Protein AF-A0A1M7D2K5-F1 (afdb_monomer_lite)

Sequence (98 aa):
MKKDNLDFGNWIDTHQNTAMLILGSALTSMGILMIIGAIKDWDWLYAPDGEYHHKWTMGQISRYLGRGTARICGIIGALFLFLPLGLMLVYSSLVKEH

Secondary structure (DSSP, 8-state):
-------HHHHHHHSHHHHHHHHHHHHHHHHHHHHHHHHTTTTTT----TTTTTS-HHHHHHHHHHHHHHHHHHHHHIIIIIHHHHHHHHHHHHHTT-

Organism: NCBI:txid946677

Radius of gyration: 17.88 Å; chains: 1; bounding box: 40×30×55 Å

InterPro domains:
  IPR029087 Immunity protein 17 [PF15562] (29-80)

Structure (mmCIF, N/CA/C/O backbone):
data_AF-A0A1M7D2K5-F1
#
_entry.id   AF-A0A1M7D2K5-F1
#
loop_
_atom_site.group_PDB
_atom_site.id
_atom_site.type_symbol
_atom_site.label_atom_id
_atom_site.label_alt_id
_atom_site.label_comp_id
_atom_site.label_asym_id
_atom_site.label_entity_id
_atom_site.label_seq_id
_atom_site.pdbx_PDB_ins_code
_atom_site.Cartn_x
_atom_site.Cartn_y
_atom_site.Cartn_z
_atom_site.occupancy
_atom_site.B_iso_or_equiv
_atom_site.auth_seq_id
_atom_site.auth_comp_id
_atom_site.auth_asym_id
_atom_site.auth_atom_id
_atom_site.pdbx_PDB_model_num
ATOM 1 N N . MET A 1 1 ? 0.306 -17.367 -38.111 1.00 45.62 1 MET A N 1
ATOM 2 C CA . MET A 1 1 ? 0.247 -16.320 -37.070 1.00 45.62 1 MET A CA 1
ATOM 3 C C . MET A 1 1 ? 1.148 -16.752 -35.931 1.00 45.62 1 MET A C 1
ATOM 5 O O . MET A 1 1 ? 0.846 -17.747 -35.282 1.00 45.62 1 MET A O 1
ATOM 9 N N . LYS A 1 2 ? 2.301 -16.094 -35.770 1.00 47.34 2 LYS A N 1
ATOM 10 C CA . LYS A 1 2 ? 3.181 -16.308 -34.618 1.00 47.34 2 LYS A CA 1
ATOM 11 C C . LYS A 1 2 ? 2.396 -15.785 -33.416 1.00 47.34 2 LYS A C 1
ATOM 13 O O . LYS A 1 2 ? 1.896 -14.669 -33.466 1.00 47.34 2 LYS A O 1
ATOM 18 N N . LYS A 1 3 ? 2.142 -16.635 -32.422 1.00 52.56 3 LYS A N 1
ATOM 19 C CA . LYS A 1 3 ? 1.547 -16.179 -31.168 1.00 52.56 3 LYS A CA 1
ATOM 20 C C . LYS A 1 3 ? 2.640 -15.332 -30.539 1.00 52.56 3 LYS A C 1
ATOM 22 O O . LYS A 1 3 ? 3.641 -15.884 -30.084 1.00 52.56 3 LYS A O 1
ATOM 27 N N . ASP A 1 4 ? 2.506 -14.019 -30.637 1.00 60.16 4 ASP A N 1
ATOM 28 C CA . ASP A 1 4 ? 3.354 -13.089 -29.914 1.00 60.16 4 ASP A CA 1
ATOM 29 C C . ASP A 1 4 ? 3.007 -13.319 -28.446 1.00 60.16 4 ASP A C 1
ATOM 31 O O . ASP A 1 4 ? 2.063 -12.748 -27.902 1.00 60.16 4 ASP A O 1
ATOM 35 N N . ASN A 1 5 ? 3.669 -14.303 -27.838 1.00 61.53 5 ASN A N 1
ATOM 36 C CA . ASN A 1 5 ? 3.619 -14.491 -26.407 1.00 61.53 5 ASN A CA 1
ATOM 37 C C . ASN A 1 5 ? 4.203 -13.194 -25.860 1.00 61.53 5 ASN A C 1
ATOM 39 O O . ASN A 1 5 ? 5.411 -12.983 -25.950 1.00 61.53 5 ASN A O 1
ATOM 43 N N . LEU A 1 6 ? 3.328 -12.295 -25.407 1.00 64.38 6 LEU A N 1
ATOM 44 C CA . LEU A 1 6 ? 3.682 -11.161 -24.572 1.00 64.38 6 LEU A CA 1
ATOM 45 C C . LEU A 1 6 ? 4.437 -11.742 -23.381 1.00 64.38 6 LEU A C 1
ATOM 47 O O . LEU A 1 6 ? 3.839 -12.221 -22.419 1.00 64.38 6 LEU A O 1
ATOM 51 N N . ASP A 1 7 ? 5.756 -11.800 -23.516 1.00 82.94 7 ASP A N 1
ATOM 52 C CA . ASP A 1 7 ? 6.629 -12.298 -22.480 1.00 82.94 7 ASP A CA 1
ATOM 53 C C . ASP A 1 7 ? 6.730 -11.193 -21.440 1.00 82.94 7 ASP A C 1
ATOM 55 O O . ASP A 1 7 ? 7.470 -10.218 -21.580 1.00 82.94 7 ASP A O 1
ATOM 59 N N . PHE A 1 8 ? 5.875 -11.318 -20.431 1.00 77.19 8 PHE A N 1
ATOM 60 C CA . PHE A 1 8 ? 5.764 -10.370 -19.339 1.00 77.19 8 PHE A CA 1
ATOM 61 C C . PHE A 1 8 ? 7.110 -10.156 -18.634 1.00 77.19 8 PHE A C 1
ATOM 63 O O . PHE A 1 8 ? 7.381 -9.042 -18.195 1.00 77.19 8 PHE A O 1
ATOM 70 N N . GLY A 1 9 ? 7.975 -11.181 -18.597 1.00 78.25 9 GLY A N 1
ATOM 71 C CA . GLY A 1 9 ? 9.333 -11.063 -18.065 1.00 78.25 9 GLY A CA 1
ATOM 72 C C . GLY A 1 9 ? 10.167 -10.068 -18.868 1.00 78.25 9 GLY A C 1
ATOM 73 O O . GLY A 1 9 ? 10.642 -9.078 -18.317 1.00 78.25 9 GLY A O 1
ATOM 74 N N . ASN A 1 10 ? 10.227 -10.248 -20.191 1.00 84.19 10 ASN A N 1
ATOM 75 C CA . ASN A 1 10 ? 10.934 -9.317 -21.079 1.00 84.19 10 ASN A CA 1
ATOM 76 C C . ASN A 1 10 ? 10.354 -7.896 -21.023 1.00 84.19 10 ASN A C 1
ATOM 78 O O . ASN A 1 10 ? 11.092 -6.913 -21.129 1.00 84.19 10 ASN A O 1
ATOM 82 N N . TRP A 1 11 ? 9.035 -7.761 -20.851 1.00 85.69 11 TRP A N 1
ATOM 83 C CA . TRP A 1 11 ? 8.409 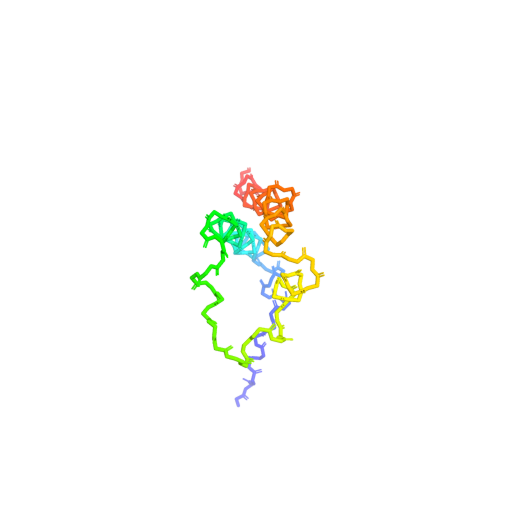-6.447 -20.714 1.00 85.69 11 TRP A CA 1
ATOM 84 C C . TRP A 1 11 ? 8.812 -5.746 -19.411 1.00 85.69 11 TRP A C 1
ATOM 86 O O . TRP A 1 11 ? 9.162 -4.564 -19.466 1.00 85.69 11 TRP A O 1
ATOM 96 N N . ILE A 1 12 ? 8.812 -6.462 -18.276 1.00 83.75 12 ILE A N 1
ATOM 97 C CA . ILE A 1 12 ? 9.272 -5.931 -16.984 1.00 83.75 12 ILE A CA 1
ATOM 98 C C . ILE A 1 12 ? 10.727 -5.492 -17.089 1.00 83.75 12 ILE A C 1
ATOM 100 O O . ILE A 1 12 ? 11.043 -4.388 -16.660 1.00 83.75 12 ILE A O 1
ATOM 104 N N . ASP A 1 13 ? 11.591 -6.313 -17.685 1.00 81.62 13 ASP A N 1
ATOM 105 C CA . ASP A 1 13 ? 13.015 -5.994 -17.818 1.00 81.62 13 ASP A CA 1
ATOM 106 C C . ASP A 1 13 ? 13.259 -4.759 -18.689 1.00 81.62 13 ASP A C 1
ATOM 108 O O . ASP A 1 13 ? 14.163 -3.971 -18.417 1.00 81.62 13 ASP A O 1
ATOM 112 N N . THR A 1 14 ? 12.407 -4.539 -19.691 1.00 85.88 14 THR A N 1
ATOM 113 C CA . THR A 1 14 ? 12.480 -3.353 -20.554 1.00 85.88 14 THR A CA 1
ATOM 114 C C . THR A 1 14 ? 11.905 -2.102 -19.873 1.00 85.88 14 THR A C 1
ATOM 116 O O . THR A 1 14 ? 12.395 -0.999 -20.099 1.00 85.88 14 THR A O 1
ATOM 119 N N . HIS A 1 15 ? 10.880 -2.252 -19.026 1.00 86.88 15 HIS A N 1
ATOM 120 C CA . HIS A 1 15 ? 10.134 -1.147 -18.405 1.00 86.88 15 HIS A CA 1
ATOM 121 C C . HIS A 1 15 ? 10.194 -1.194 -16.872 1.00 86.88 15 HIS A C 1
ATOM 123 O O . HIS A 1 15 ? 9.187 -0.966 -16.195 1.00 86.88 15 HIS A O 1
ATOM 129 N N . GLN A 1 16 ? 11.372 -1.482 -16.307 1.00 84.62 16 GLN A N 1
ATOM 130 C CA . GLN A 1 16 ? 11.531 -1.724 -14.866 1.00 84.62 16 GLN A CA 1
ATOM 131 C C . GLN A 1 16 ? 11.002 -0.570 -14.005 1.00 84.62 16 GLN A C 1
ATOM 133 O O . GLN A 1 16 ? 10.301 -0.817 -13.025 1.00 84.62 16 GLN A O 1
ATOM 138 N N . ASN A 1 17 ? 11.257 0.685 -14.387 1.00 85.44 17 ASN A N 1
ATOM 139 C CA . ASN A 1 17 ? 10.767 1.852 -13.643 1.00 85.44 17 ASN A CA 1
ATOM 140 C C . ASN A 1 17 ? 9.234 1.935 -13.655 1.00 85.44 17 ASN A C 1
ATOM 142 O O . ASN A 1 17 ? 8.615 2.104 -12.605 1.00 85.44 17 ASN A O 1
ATOM 146 N N . THR A 1 18 ? 8.603 1.739 -14.816 1.00 86.56 18 THR A N 1
ATOM 147 C CA . THR A 1 18 ? 7.139 1.730 -14.943 1.00 86.56 18 THR A CA 1
ATOM 148 C C . THR A 1 18 ? 6.520 0.577 -14.153 1.00 86.56 18 THR A C 1
ATOM 150 O O . THR A 1 18 ? 5.516 0.769 -13.468 1.00 86.56 18 THR A O 1
ATOM 153 N N . ALA A 1 19 ? 7.133 -0.609 -14.182 1.00 87.81 19 ALA A N 1
ATOM 154 C CA . ALA A 1 19 ? 6.687 -1.756 -13.397 1.00 87.81 19 ALA A CA 1
ATOM 155 C C . ALA A 1 19 ? 6.783 -1.486 -11.883 1.00 87.81 19 ALA A C 1
ATOM 157 O O . ALA A 1 19 ? 5.841 -1.780 -11.143 1.00 87.81 19 ALA A O 1
ATOM 158 N N . MET A 1 20 ? 7.878 -0.870 -11.423 1.00 87.44 20 MET A N 1
ATOM 159 C CA . MET A 1 20 ? 8.052 -0.465 -10.023 1.00 87.44 20 MET A CA 1
ATOM 160 C C . MET A 1 20 ? 7.054 0.618 -9.601 1.00 87.44 20 MET A C 1
ATOM 162 O O . MET A 1 20 ? 6.533 0.549 -8.490 1.00 87.44 20 MET A O 1
ATOM 166 N N . LEU A 1 21 ? 6.733 1.571 -10.480 1.00 89.62 21 LEU A N 1
ATOM 167 C CA . LEU A 1 21 ? 5.728 2.604 -10.223 1.00 89.62 21 LEU A CA 1
ATOM 168 C C . LEU A 1 21 ? 4.316 2.006 -10.096 1.00 89.62 21 LEU A C 1
ATOM 170 O O . LEU A 1 21 ? 3.571 2.346 -9.172 1.00 89.62 21 LEU A O 1
ATOM 174 N N . ILE A 1 22 ? 3.951 1.076 -10.986 1.00 91.25 22 ILE A N 1
ATOM 175 C CA . ILE A 1 22 ? 2.669 0.354 -10.929 1.00 91.25 22 ILE A CA 1
ATOM 176 C C . ILE A 1 22 ? 2.581 -0.462 -9.634 1.00 91.25 22 ILE A C 1
ATOM 178 O O . ILE A 1 22 ? 1.588 -0.381 -8.913 1.00 91.25 22 ILE A O 1
ATOM 182 N N . LEU A 1 23 ? 3.632 -1.212 -9.296 1.00 91.12 23 LEU A N 1
ATOM 183 C CA . LEU A 1 23 ? 3.661 -2.008 -8.071 1.00 91.12 23 LEU A CA 1
ATOM 184 C C . LEU A 1 23 ? 3.613 -1.125 -6.816 1.00 91.12 23 LEU A C 1
ATOM 186 O O . LEU A 1 23 ? 2.839 -1.395 -5.898 1.00 91.12 23 LEU A O 1
ATOM 190 N N . GLY A 1 24 ? 4.408 -0.055 -6.784 1.00 91.81 24 GLY A N 1
ATOM 191 C CA . GLY A 1 24 ? 4.462 0.888 -5.672 1.00 91.81 24 GLY A CA 1
ATOM 192 C C . GLY A 1 24 ? 3.113 1.561 -5.432 1.00 91.81 24 GLY A C 1
ATOM 193 O O . GLY A 1 24 ? 2.608 1.538 -4.312 1.00 91.81 24 GLY A O 1
ATOM 194 N N . SER A 1 25 ? 2.472 2.067 -6.489 1.00 90.81 25 SER A N 1
ATOM 195 C CA . SER A 1 25 ? 1.141 2.684 -6.394 1.00 90.81 25 SER A CA 1
ATOM 196 C C . SER A 1 25 ? 0.055 1.698 -5.946 1.00 90.81 25 SER A C 1
ATOM 198 O O . SER A 1 25 ? -0.795 2.061 -5.123 1.00 90.81 25 SER A O 1
ATOM 200 N N . ALA A 1 26 ? 0.104 0.441 -6.399 1.00 91.62 26 ALA A N 1
ATOM 201 C CA . ALA A 1 26 ? -0.799 -0.610 -5.934 1.00 91.62 26 ALA A CA 1
ATOM 202 C C . ALA A 1 26 ? -0.617 -0.905 -4.433 1.00 91.62 26 ALA A C 1
ATOM 204 O O . ALA A 1 26 ? -1.602 -0.982 -3.694 1.00 91.62 26 ALA A O 1
ATOM 205 N N . LEU A 1 27 ? 0.630 -1.009 -3.958 1.00 90.75 27 LEU A N 1
ATOM 20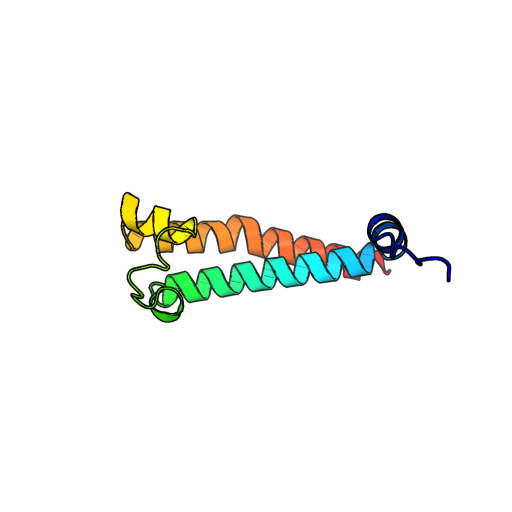6 C CA . LEU A 1 27 ? 0.945 -1.241 -2.542 1.00 90.75 27 LEU A CA 1
ATOM 207 C C . LEU A 1 27 ? 0.551 -0.051 -1.658 1.00 90.75 27 LEU A C 1
ATOM 209 O O . LEU A 1 27 ? -0.051 -0.248 -0.601 1.00 90.75 27 LEU A O 1
ATOM 213 N N . THR A 1 28 ? 0.806 1.179 -2.106 1.00 90.62 28 THR A N 1
ATOM 214 C CA . THR A 1 28 ? 0.367 2.395 -1.410 1.00 90.62 28 THR A CA 1
ATOM 215 C C . THR A 1 28 ? -1.157 2.442 -1.303 1.00 90.62 28 THR A C 1
ATOM 217 O O . THR A 1 28 ? -1.688 2.686 -0.219 1.00 90.62 28 THR A O 1
ATOM 220 N N . SER A 1 29 ? -1.869 2.141 -2.393 1.00 89.69 29 SER A N 1
ATOM 221 C CA . SER A 1 29 ? -3.336 2.089 -2.404 1.00 89.69 29 SER A CA 1
ATOM 222 C C . SER A 1 29 ? -3.867 1.025 -1.442 1.00 89.69 29 SER A C 1
ATOM 224 O O . SER A 1 29 ? -4.781 1.300 -0.667 1.00 89.69 29 SER A O 1
ATOM 226 N N . MET A 1 30 ? -3.250 -0.162 -1.417 1.00 86.44 30 MET A N 1
ATOM 227 C CA . MET A 1 30 ? -3.585 -1.218 -0.456 1.00 86.44 30 MET A CA 1
ATOM 228 C C . MET A 1 30 ? -3.389 -0.749 0.994 1.00 86.44 30 MET A C 1
ATOM 230 O O . MET A 1 30 ? -4.270 -0.955 1.826 1.00 86.44 30 MET A O 1
ATOM 234 N N . GLY A 1 31 ? -2.284 -0.063 1.298 1.00 86.44 31 GLY A N 1
ATOM 235 C CA . GLY A 1 31 ? -2.040 0.508 2.625 1.00 86.44 31 GLY A CA 1
ATOM 236 C C . GLY A 1 31 ? -3.109 1.525 3.045 1.00 86.44 31 GLY A C 1
ATOM 237 O O . GLY A 1 31 ? -3.615 1.462 4.164 1.00 86.44 31 GLY A O 1
ATOM 238 N N . ILE A 1 32 ? -3.531 2.409 2.135 1.00 88.31 32 ILE A N 1
ATOM 239 C CA . ILE A 1 32 ? -4.622 3.368 2.389 1.00 88.31 32 ILE A CA 1
ATOM 240 C C . ILE A 1 32 ? -5.942 2.632 2.659 1.00 88.31 32 ILE A C 1
ATOM 242 O O . ILE A 1 32 ? -6.634 2.937 3.633 1.00 88.31 32 ILE A O 1
ATOM 246 N N . LEU A 1 33 ? -6.280 1.636 1.836 1.00 86.38 33 LEU A N 1
ATOM 247 C CA . LEU A 1 33 ? -7.493 0.833 2.009 1.00 86.38 33 LEU A CA 1
ATOM 248 C C . LEU A 1 33 ? -7.490 0.077 3.341 1.00 86.38 33 LEU A C 1
ATOM 250 O O . LEU A 1 33 ? -8.537 -0.029 3.977 1.00 86.38 33 LEU A O 1
ATOM 254 N N . MET A 1 34 ? -6.327 -0.391 3.800 1.00 83.31 34 MET A N 1
ATOM 255 C CA . MET A 1 34 ? -6.187 -1.028 5.108 1.00 83.31 34 MET A CA 1
ATOM 256 C C . MET A 1 34 ? -6.433 -0.061 6.272 1.00 83.31 34 MET A C 1
ATOM 258 O O . MET A 1 34 ? -7.089 -0.442 7.242 1.00 83.31 34 MET A O 1
ATOM 262 N N . ILE A 1 35 ? -5.979 1.193 6.173 1.00 85.56 35 ILE A N 1
ATOM 263 C CA . ILE A 1 35 ? -6.277 2.229 7.179 1.00 85.56 35 ILE A CA 1
ATOM 264 C C . ILE A 1 35 ? -7.774 2.540 7.196 1.00 85.56 35 ILE A C 1
ATOM 266 O O . ILE A 1 35 ? -8.391 2.544 8.260 1.00 85.56 35 ILE A O 1
ATOM 270 N N . ILE A 1 36 ? -8.379 2.753 6.024 1.00 83.94 36 ILE A N 1
ATOM 271 C CA . ILE A 1 36 ? -9.822 3.016 5.905 1.00 83.94 36 ILE A CA 1
ATOM 272 C C . ILE A 1 36 ? -10.627 1.831 6.449 1.00 83.94 36 ILE A C 1
ATOM 274 O O . ILE A 1 36 ? -11.608 2.025 7.166 1.00 83.94 36 ILE A O 1
ATOM 278 N N . GLY A 1 37 ? -10.200 0.608 6.136 1.00 79.62 37 GLY A N 1
ATOM 279 C CA . GLY A 1 37 ? -10.735 -0.630 6.684 1.00 79.62 37 GLY A CA 1
ATOM 280 C C . GLY A 1 37 ? -10.699 -0.644 8.205 1.00 79.62 37 GLY A C 1
ATOM 281 O O . GLY A 1 37 ? -11.734 -0.834 8.834 1.00 79.62 37 GLY A O 1
ATOM 282 N N . ALA A 1 38 ? -9.548 -0.346 8.801 1.00 80.62 38 ALA A N 1
ATOM 283 C CA . ALA A 1 38 ? -9.405 -0.316 10.249 1.00 80.62 38 ALA A CA 1
ATOM 284 C C . ALA A 1 38 ? -10.238 0.783 10.938 1.00 80.62 38 ALA A C 1
ATOM 286 O O . ALA A 1 38 ? -10.725 0.548 12.041 1.00 80.62 38 ALA A O 1
ATOM 287 N N . ILE A 1 39 ? -10.421 1.951 10.304 1.00 81.69 39 ILE A N 1
ATOM 288 C CA . ILE A 1 39 ? -11.243 3.058 10.834 1.00 81.69 39 ILE A CA 1
ATOM 289 C C . ILE A 1 39 ? -12.738 2.738 10.745 1.00 81.69 39 ILE A C 1
ATOM 291 O O . ILE A 1 39 ? -13.494 3.052 11.658 1.00 81.69 39 ILE A O 1
ATOM 295 N N . LYS A 1 40 ? -13.177 2.139 9.635 1.00 77.81 40 LYS A N 1
ATOM 296 C CA . LYS A 1 40 ? -14.587 1.805 9.382 1.00 77.81 40 LYS A CA 1
ATOM 297 C C . LYS A 1 40 ? -14.967 0.408 9.870 1.00 77.81 40 LYS A C 1
ATOM 299 O O . LYS A 1 40 ? -15.897 -0.192 9.335 1.00 77.81 40 LYS A O 1
ATOM 304 N N . ASP A 1 41 ? -14.210 -0.134 10.818 1.00 73.19 41 ASP A N 1
ATOM 305 C CA . ASP A 1 41 ? -14.434 -1.449 11.427 1.00 73.19 41 ASP A CA 1
ATOM 306 C C . ASP A 1 41 ? -14.524 -2.606 10.436 1.00 73.19 41 ASP A C 1
ATOM 308 O O . ASP A 1 41 ? -15.015 -3.686 10.753 1.00 73.19 41 ASP A O 1
ATOM 312 N N . TRP A 1 42 ? -13.997 -2.371 9.241 1.00 70.50 42 TRP A N 1
ATOM 313 C CA . TRP A 1 42 ? -14.093 -3.221 8.080 1.00 70.50 42 TRP A CA 1
ATOM 314 C C . TRP A 1 42 ? -15.525 -3.525 7.607 1.00 70.50 42 TRP A C 1
ATOM 316 O O . TRP A 1 42 ? -15.693 -4.239 6.626 1.00 70.50 42 TRP A O 1
ATOM 326 N N . ASP A 1 43 ? -16.564 -2.929 8.191 1.00 66.56 43 ASP A N 1
ATOM 327 C CA . ASP A 1 43 ? -17.963 -3.278 7.904 1.00 66.56 43 ASP A CA 1
ATOM 328 C C . ASP A 1 43 ? -18.348 -3.070 6.423 1.00 66.56 43 ASP A C 1
ATOM 330 O O . ASP A 1 43 ? -19.172 -3.800 5.881 1.00 66.56 43 ASP A O 1
ATOM 334 N N . TRP A 1 44 ? -17.706 -2.124 5.730 1.00 65.56 44 TRP A N 1
ATOM 335 C CA . TRP A 1 44 ? -17.923 -1.853 4.300 1.00 65.56 44 TRP A CA 1
ATOM 336 C C . TRP A 1 44 ? -17.268 -2.871 3.350 1.00 65.56 44 TRP A C 1
ATOM 338 O O . TRP A 1 44 ? -17.668 -2.965 2.193 1.00 65.56 44 TRP A O 1
ATOM 348 N N . LEU A 1 45 ? -16.253 -3.604 3.818 1.00 60.56 45 LEU A N 1
ATOM 349 C CA . LEU A 1 45 ? -15.550 -4.643 3.055 1.00 60.56 45 LEU A CA 1
ATOM 350 C C . LEU A 1 45 ? -16.056 -6.048 3.426 1.00 60.56 45 LEU A C 1
ATOM 352 O O . LEU A 1 45 ? -15.988 -6.971 2.621 1.00 60.56 45 LEU A O 1
ATOM 356 N N . TYR A 1 46 ? -16.582 -6.198 4.643 1.00 55.59 46 TYR A N 1
ATOM 357 C CA . TYR A 1 46 ? -17.082 -7.445 5.215 1.00 55.59 46 TYR A CA 1
ATOM 358 C C . TYR A 1 46 ? -18.595 -7.411 5.371 1.00 55.59 46 TYR A C 1
ATOM 360 O O . TYR A 1 46 ? -19.111 -7.785 6.430 1.00 55.59 46 TYR A O 1
ATOM 368 N N . ALA A 1 47 ? -19.308 -7.007 4.313 1.00 55.09 47 ALA A N 1
ATOM 369 C CA . ALA A 1 47 ? -20.735 -7.283 4.236 1.00 55.09 47 ALA A CA 1
ATOM 370 C C . ALA A 1 47 ? -20.958 -8.740 4.698 1.00 55.09 47 ALA A C 1
ATOM 372 O O . ALA A 1 47 ? -20.189 -9.628 4.301 1.00 55.09 47 ALA A O 1
ATOM 373 N N . PRO A 1 48 ? -21.893 -8.989 5.631 1.00 50.44 48 PRO A N 1
ATOM 374 C CA . PRO A 1 48 ? -22.082 -10.287 6.265 1.00 50.44 48 PRO A CA 1
ATOM 375 C C . PRO A 1 48 ? -22.769 -11.259 5.299 1.00 50.44 48 PRO A C 1
ATOM 37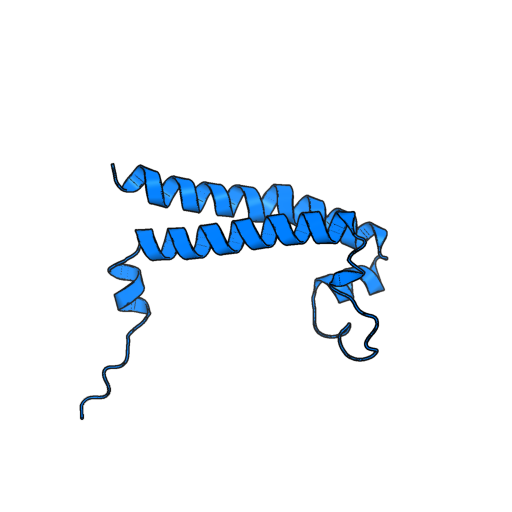7 O O . PRO A 1 48 ? -23.763 -11.890 5.635 1.00 50.44 48 PRO A O 1
ATOM 380 N N . ASP A 1 49 ? -22.240 -11.396 4.089 1.00 50.56 49 ASP A N 1
ATOM 381 C CA . ASP A 1 49 ? -22.576 -12.497 3.216 1.00 50.56 49 ASP A CA 1
ATOM 382 C C . ASP A 1 49 ? -21.944 -13.732 3.851 1.00 50.56 49 ASP A C 1
ATOM 384 O O . ASP A 1 49 ? -20.715 -13.860 3.943 1.00 50.56 49 ASP A O 1
ATOM 388 N N . GLY A 1 50 ? -22.809 -14.617 4.354 1.00 53.56 50 GLY A N 1
ATOM 389 C CA . GLY A 1 50 ? -22.476 -15.800 5.155 1.00 53.56 50 GLY A CA 1
ATOM 390 C C . GLY A 1 50 ? -21.474 -16.762 4.511 1.00 53.56 50 GLY A C 1
ATOM 391 O O . GLY A 1 50 ? -20.991 -17.675 5.177 1.00 53.56 50 GLY A O 1
ATOM 392 N N . GLU A 1 51 ? -21.098 -16.522 3.255 1.00 56.91 51 GLU A N 1
ATOM 393 C CA . GLU A 1 51 ? -20.141 -17.312 2.495 1.00 56.91 51 GLU A CA 1
ATOM 394 C C . GLU A 1 51 ? -18.854 -16.568 2.103 1.00 56.91 51 GLU A C 1
ATOM 396 O O . GLU A 1 51 ? -17.927 -17.221 1.650 1.00 56.91 51 GLU A O 1
ATOM 401 N N . TYR A 1 52 ? -18.684 -15.254 2.294 1.00 47.28 52 TYR A N 1
ATOM 402 C CA . TYR A 1 52 ? -17.456 -14.565 1.825 1.00 47.28 52 TYR A CA 1
ATOM 403 C C . TYR A 1 52 ? -16.314 -14.530 2.857 1.00 47.28 52 TYR A C 1
ATOM 405 O O . TYR A 1 52 ? -15.134 -14.442 2.509 1.00 47.28 52 TYR A O 1
ATOM 413 N N . HIS A 1 53 ? -16.644 -14.689 4.141 1.00 48.81 53 HIS A N 1
ATOM 414 C CA . HIS A 1 53 ? -15.701 -14.549 5.262 1.00 48.81 53 HIS A CA 1
ATOM 415 C C . HIS A 1 53 ? -14.646 -15.668 5.370 1.00 48.81 53 HIS A C 1
ATOM 417 O O . HIS A 1 53 ? -13.699 -15.533 6.140 1.00 48.81 53 HIS A O 1
ATOM 423 N N . HIS A 1 54 ? -14.776 -16.775 4.628 1.00 48.78 54 HIS A N 1
ATOM 424 C CA . HIS A 1 54 ? -13.904 -17.951 4.788 1.00 48.78 54 HIS A CA 1
ATOM 425 C C . HIS A 1 54 ? -12.621 -17.939 3.939 1.00 48.78 54 HIS A C 1
ATOM 427 O O . HIS A 1 54 ? -11.731 -18.745 4.207 1.00 48.78 54 HIS A O 1
ATOM 433 N N . LYS A 1 55 ? -12.497 -17.048 2.941 1.00 55.88 55 LYS A N 1
ATOM 434 C CA . LYS A 1 55 ? -11.384 -17.085 1.964 1.00 55.88 55 LYS A CA 1
ATOM 435 C C . LYS A 1 55 ? -10.331 -15.985 2.120 1.00 55.88 55 LYS A C 1
ATOM 437 O O . LYS A 1 55 ? -9.289 -16.072 1.482 1.00 55.88 55 LYS A O 1
ATOM 442 N N . TRP A 1 56 ? -10.573 -14.964 2.944 1.00 62.03 56 TRP A N 1
ATOM 443 C CA . TRP A 1 56 ? -9.658 -13.824 3.086 1.00 62.03 56 TRP A CA 1
ATOM 444 C C . TRP A 1 56 ? -8.928 -13.832 4.432 1.00 62.03 56 TRP A C 1
ATOM 446 O O . TRP A 1 56 ? -9.555 -13.938 5.487 1.00 62.03 56 TRP A O 1
ATOM 456 N N . THR A 1 57 ? -7.604 -13.647 4.390 1.00 66.31 57 THR A N 1
ATOM 457 C CA . THR A 1 57 ? -6.679 -13.671 5.543 1.00 66.31 57 THR A CA 1
ATOM 458 C C . THR A 1 57 ? -7.148 -12.781 6.692 1.00 66.31 57 THR A C 1
ATOM 460 O O . THR A 1 57 ? -7.073 -13.143 7.861 1.00 66.31 57 THR A O 1
ATOM 463 N N . MET A 1 58 ? -7.700 -11.618 6.360 1.00 59.94 58 MET A N 1
ATOM 464 C CA . MET A 1 58 ? -8.109 -10.624 7.341 1.00 59.94 58 MET A CA 1
ATOM 465 C C . MET A 1 58 ? -9.463 -10.977 8.007 1.00 59.94 58 MET A C 1
ATOM 467 O O . MET A 1 58 ? -9.672 -10.691 9.187 1.00 59.94 58 MET A O 1
ATOM 471 N N . GLY A 1 59 ? -10.326 -11.731 7.310 1.00 60.84 59 GLY A N 1
ATOM 472 C CA . GLY A 1 59 ? -11.546 -12.326 7.873 1.00 60.84 59 GLY A CA 1
ATOM 473 C C . GLY A 1 59 ? -11.262 -13.497 8.805 1.00 60.84 59 GLY A C 1
ATOM 474 O O . GLY A 1 59 ? -11.919 -13.646 9.837 1.00 60.84 59 GLY A O 1
ATOM 475 N N . GLN A 1 60 ? -10.216 -14.271 8.508 1.00 65.00 60 GLN A N 1
ATOM 476 C CA . GLN A 1 60 ? -9.705 -15.293 9.422 1.00 65.00 60 GLN A CA 1
ATOM 477 C C . GLN A 1 60 ? -9.143 -14.662 10.704 1.00 65.00 60 GLN A C 1
ATOM 479 O O . GLN A 1 60 ? -9.492 -15.106 11.797 1.00 65.00 60 GLN A O 1
ATOM 484 N N . ILE A 1 61 ? -8.366 -13.576 10.585 1.00 64.56 61 ILE A N 1
ATOM 485 C CA . ILE A 1 61 ? -7.856 -12.810 11.737 1.00 64.56 61 ILE A CA 1
ATOM 486 C C . ILE A 1 61 ? -9.017 -12.270 12.583 1.00 64.56 61 ILE A C 1
ATOM 488 O O . ILE A 1 61 ? -9.013 -12.436 13.800 1.00 64.56 61 ILE A O 1
ATOM 492 N N . SER A 1 62 ? -10.054 -11.699 11.962 1.00 60.22 62 SER A N 1
ATOM 493 C CA . SER A 1 62 ? -11.214 -11.187 12.702 1.00 60.22 62 SER A CA 1
ATOM 494 C C . SER A 1 62 ? -12.026 -12.280 13.407 1.00 60.22 62 SER A C 1
ATOM 496 O O . SER A 1 62 ? -12.584 -12.009 14.471 1.00 60.22 62 SER A O 1
ATOM 498 N N . ARG A 1 63 ? -12.143 -13.490 12.842 1.00 63.31 63 ARG A N 1
ATOM 499 C CA . ARG A 1 63 ? -12.866 -14.604 13.486 1.00 63.31 63 ARG A CA 1
ATOM 500 C C . ARG A 1 63 ? -12.070 -15.233 14.621 1.00 63.31 63 ARG A C 1
ATOM 502 O O . ARG A 1 63 ? -12.661 -15.590 15.633 1.00 63.31 63 ARG A O 1
ATOM 509 N N . TYR A 1 64 ? -10.760 -15.381 14.441 1.00 62.94 64 TYR A N 1
ATOM 510 C CA . TYR A 1 64 ? -9.908 -16.067 15.409 1.00 62.94 64 TYR A CA 1
ATOM 511 C C . TYR A 1 64 ? -9.483 -15.153 16.566 1.00 62.94 64 TYR A C 1
ATOM 513 O O . TYR A 1 64 ? -9.380 -15.604 17.701 1.00 62.94 64 TYR A O 1
ATOM 521 N N . LEU A 1 65 ? -9.258 -13.864 16.289 1.00 68.69 65 LEU A N 1
ATOM 522 C CA . LEU A 1 65 ? -8.696 -12.901 17.245 1.00 68.69 65 LEU A CA 1
ATOM 523 C C . LEU A 1 65 ? -9.639 -11.724 17.559 1.00 68.69 65 LEU A C 1
ATOM 525 O O . LEU A 1 65 ? -9.290 -10.851 18.355 1.00 68.69 65 LEU A O 1
ATOM 529 N N . GLY A 1 66 ? -10.826 -11.683 16.948 1.00 68.19 66 GLY A N 1
ATOM 530 C CA . GLY A 1 66 ? -11.821 -10.627 17.137 1.00 68.19 66 GLY A CA 1
ATOM 531 C C . GLY A 1 66 ? -11.593 -9.383 16.266 1.00 68.19 66 GLY A C 1
ATOM 532 O O . GLY A 1 66 ? -10.501 -9.129 15.749 1.00 68.19 66 GLY A O 1
ATOM 533 N N . ARG A 1 67 ? -12.645 -8.560 16.119 1.00 67.62 67 ARG A N 1
ATOM 534 C CA . ARG A 1 67 ? -12.622 -7.344 15.276 1.00 67.62 67 ARG A CA 1
ATOM 535 C C . ARG A 1 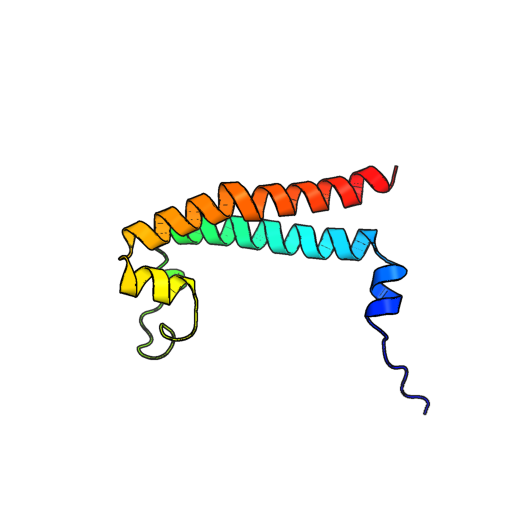67 ? -11.572 -6.321 15.720 1.00 67.62 67 ARG A C 1
ATOM 537 O O . ARG A 1 67 ? -11.010 -5.637 14.873 1.00 67.62 67 ARG A O 1
ATOM 544 N N . GLY A 1 68 ? -11.285 -6.225 17.020 1.00 69.62 68 GLY A N 1
ATOM 545 C CA . GLY A 1 68 ? -10.257 -5.319 17.548 1.00 69.62 68 GLY A CA 1
ATOM 546 C C . GLY A 1 68 ? -8.858 -5.661 17.029 1.00 69.62 68 GLY A C 1
ATOM 547 O O . GLY A 1 68 ? -8.141 -4.787 16.548 1.00 69.62 68 GLY A O 1
ATOM 548 N N . THR A 1 69 ? -8.509 -6.948 17.018 1.00 73.56 69 THR A N 1
ATOM 549 C CA . THR A 1 69 ? -7.211 -7.414 16.514 1.00 73.56 69 THR A CA 1
ATOM 550 C C . THR A 1 69 ? -7.090 -7.221 15.004 1.00 73.56 69 THR A C 1
ATOM 552 O O . THR A 1 69 ? -6.043 -6.796 14.528 1.00 73.56 69 THR A O 1
ATOM 555 N N . ALA A 1 70 ? -8.174 -7.408 14.242 1.00 71.44 70 ALA A N 1
ATOM 556 C CA . ALA A 1 70 ? -8.189 -7.109 12.807 1.00 71.44 70 ALA A CA 1
ATOM 557 C C . ALA A 1 70 ? -7.945 -5.616 12.498 1.00 71.44 70 ALA A C 1
ATOM 559 O O . ALA A 1 70 ? -7.294 -5.283 11.510 1.00 71.44 70 ALA A O 1
ATOM 560 N N . ARG A 1 71 ? -8.407 -4.688 13.345 1.00 75.19 71 ARG A N 1
ATOM 561 C CA . ARG A 1 71 ? -8.079 -3.256 13.194 1.00 75.19 71 ARG A CA 1
ATOM 562 C C . ARG A 1 71 ? -6.601 -2.994 13.457 1.00 75.19 71 ARG A C 1
ATOM 564 O O . ARG A 1 71 ? -5.952 -2.340 12.649 1.00 75.19 71 ARG A O 1
ATOM 571 N N . ILE A 1 72 ? -6.066 -3.553 14.543 1.00 79.06 72 ILE A N 1
ATOM 572 C CA . ILE A 1 72 ? -4.658 -3.387 14.926 1.00 79.06 72 ILE A CA 1
ATOM 573 C C . ILE A 1 72 ? -3.736 -3.962 13.846 1.00 79.06 72 ILE A C 1
ATOM 575 O O . ILE A 1 72 ? -2.829 -3.271 13.392 1.00 79.06 72 ILE A O 1
ATOM 579 N N . CYS A 1 73 ? -4.005 -5.175 13.358 1.00 80.50 73 CYS A N 1
ATOM 580 C CA . CYS A 1 73 ? -3.252 -5.773 12.255 1.00 80.50 73 CYS A CA 1
ATOM 581 C C . CYS A 1 73 ? -3.340 -4.934 10.973 1.00 80.50 73 CYS A C 1
ATOM 583 O O . CYS A 1 73 ? -2.350 -4.817 10.258 1.00 80.50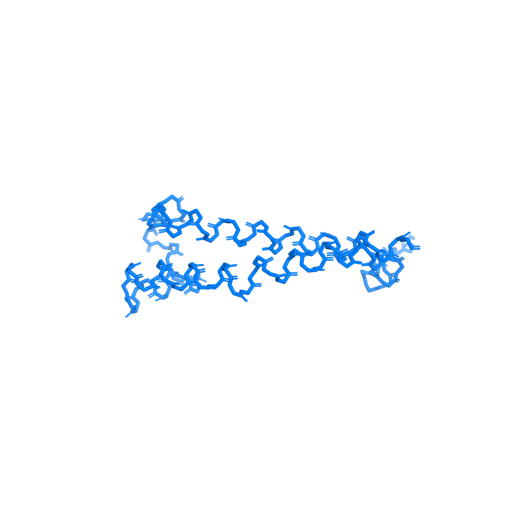 73 CYS A O 1
ATOM 585 N N . GLY A 1 74 ? -4.499 -4.328 10.696 1.00 80.00 74 GLY A N 1
ATOM 586 C CA . GLY A 1 74 ? -4.699 -3.454 9.542 1.00 80.00 74 GLY A CA 1
ATOM 587 C C . GLY A 1 74 ? -3.858 -2.189 9.612 1.00 80.00 74 GLY A C 1
ATOM 588 O O . GLY A 1 74 ? -3.167 -1.854 8.656 1.00 80.00 74 GLY A O 1
ATOM 589 N N . ILE A 1 75 ? -3.875 -1.523 10.767 1.00 83.19 75 ILE A N 1
ATOM 590 C CA . ILE A 1 75 ? -3.103 -0.300 11.015 1.00 83.19 75 ILE A CA 1
ATOM 591 C C . ILE A 1 75 ? -1.605 -0.602 11.002 1.00 83.19 75 ILE A C 1
ATOM 593 O O . ILE A 1 75 ? -0.851 0.101 10.335 1.00 83.19 75 ILE A O 1
ATOM 597 N N . ILE A 1 76 ? -1.170 -1.660 11.694 1.00 86.81 76 ILE A N 1
ATOM 598 C CA . ILE A 1 76 ? 0.243 -2.049 11.742 1.00 86.81 76 ILE A CA 1
ATOM 599 C C . ILE A 1 76 ? 0.728 -2.447 10.344 1.00 86.81 76 ILE A C 1
ATOM 601 O O . ILE A 1 76 ? 1.755 -1.950 9.890 1.00 86.81 76 ILE A O 1
ATOM 605 N N . GLY A 1 77 ? -0.023 -3.291 9.634 1.00 84.75 77 GLY A N 1
ATOM 606 C CA . GLY A 1 77 ? 0.319 -3.699 8.273 1.00 84.75 77 GLY A CA 1
ATOM 607 C C . GLY A 1 77 ? 0.387 -2.508 7.319 1.00 84.75 77 GLY A C 1
ATOM 608 O O . GLY A 1 77 ? 1.350 -2.374 6.565 1.00 84.75 77 GLY A O 1
ATOM 609 N N . ALA A 1 78 ? -0.585 -1.597 7.386 1.00 86.19 78 ALA A N 1
ATOM 610 C CA . ALA A 1 78 ? -0.586 -0.404 6.555 1.00 86.19 78 ALA A CA 1
ATOM 611 C C . ALA A 1 78 ? 0.611 0.512 6.837 1.00 86.19 78 ALA A C 1
ATOM 613 O O . ALA A 1 78 ? 1.307 0.896 5.900 1.00 86.19 78 ALA A O 1
ATOM 614 N N . LEU A 1 79 ? 0.854 0.848 8.108 1.00 87.31 79 LEU A N 1
ATOM 615 C CA . LEU A 1 79 ? 1.857 1.840 8.502 1.00 87.31 79 LEU A CA 1
ATOM 616 C C . LEU A 1 79 ? 3.292 1.321 8.434 1.00 87.31 79 LEU A C 1
ATOM 618 O O . LEU A 1 79 ? 4.183 2.106 8.129 1.00 87.31 79 LEU A O 1
ATOM 622 N N . PHE A 1 80 ? 3.529 0.037 8.712 1.00 87.62 80 PHE A N 1
ATOM 623 C CA . PHE A 1 80 ? 4.887 -0.515 8.790 1.00 87.62 80 PHE A CA 1
ATOM 624 C C . PHE A 1 80 ? 5.299 -1.341 7.570 1.00 87.62 80 PHE A C 1
ATOM 626 O O . PHE A 1 80 ? 6.493 -1.546 7.373 1.00 87.62 80 PHE A O 1
ATOM 633 N N . LEU A 1 81 ? 4.354 -1.802 6.743 1.00 87.50 81 LEU A N 1
ATOM 634 C CA . LEU A 1 81 ? 4.668 -2.586 5.544 1.00 87.50 81 LEU A CA 1
ATOM 635 C C . LEU A 1 81 ? 4.222 -1.869 4.273 1.00 87.50 81 LEU A C 1
ATOM 637 O O . LEU A 1 81 ? 5.062 -1.422 3.498 1.00 87.50 81 LEU A O 1
ATOM 641 N N . PHE A 1 82 ? 2.914 -1.738 4.050 1.00 87.81 82 PHE A N 1
ATOM 642 C CA . PHE A 1 82 ? 2.388 -1.390 2.726 1.00 87.81 82 PHE A CA 1
ATOM 643 C C . PHE A 1 82 ? 2.644 0.065 2.316 1.00 87.81 82 PHE A C 1
ATOM 645 O O . PHE A 1 82 ? 3.060 0.304 1.182 1.00 87.81 82 PHE A O 1
ATOM 652 N N . LEU A 1 83 ? 2.449 1.035 3.216 1.00 89.44 83 LEU A N 1
ATOM 653 C CA . LEU A 1 83 ? 2.715 2.443 2.907 1.00 89.44 83 LEU A CA 1
ATOM 654 C C . LEU A 1 83 ? 4.211 2.744 2.746 1.00 89.44 83 LEU A C 1
ATOM 656 O O . LEU A 1 83 ? 4.557 3.318 1.714 1.00 89.44 83 LEU A O 1
ATOM 660 N N . PRO A 1 84 ? 5.109 2.358 3.677 1.00 91.56 84 PRO A N 1
ATOM 661 C CA . PRO A 1 84 ? 6.536 2.626 3.519 1.00 91.56 84 PRO A CA 1
ATOM 662 C C . PRO A 1 84 ? 7.122 1.955 2.277 1.00 91.56 84 PRO A C 1
ATOM 664 O O . PRO A 1 84 ? 7.821 2.616 1.515 1.00 91.56 84 PRO A O 1
ATOM 667 N N . LEU A 1 85 ? 6.801 0.676 2.027 1.00 91.19 85 LEU A N 1
ATOM 668 C CA . LEU A 1 85 ? 7.293 -0.038 0.843 1.00 91.19 85 LEU A CA 1
ATOM 669 C C . LEU A 1 85 ? 6.733 0.557 -0.450 1.00 91.19 85 LEU A C 1
ATOM 671 O O . LEU A 1 85 ? 7.491 0.782 -1.391 1.00 91.19 85 LEU A O 1
ATOM 675 N N . GLY A 1 86 ? 5.428 0.842 -0.498 1.00 89.31 86 GLY A N 1
ATOM 676 C CA . GLY A 1 86 ? 4.795 1.435 -1.674 1.00 89.31 86 GLY A CA 1
ATOM 677 C C . GLY A 1 86 ? 5.380 2.808 -2.009 1.00 89.31 86 GLY A C 1
ATOM 678 O O . GLY A 1 86 ? 5.810 3.037 -3.138 1.00 89.31 86 GLY A O 1
ATOM 679 N N . LEU A 1 87 ? 5.494 3.692 -1.011 1.00 91.25 87 LEU A N 1
ATOM 680 C CA . LEU A 1 87 ? 6.077 5.024 -1.187 1.00 91.25 87 LEU A CA 1
ATOM 681 C C . LEU A 1 87 ? 7.566 4.963 -1.542 1.00 91.25 87 LEU A C 1
ATOM 683 O O . LEU A 1 87 ? 8.008 5.730 -2.393 1.00 91.25 87 LEU A O 1
ATOM 687 N N . MET A 1 88 ? 8.332 4.044 -0.947 1.00 90.81 88 MET A N 1
ATOM 688 C CA . MET A 1 88 ? 9.746 3.850 -1.277 1.00 90.81 88 MET A CA 1
ATOM 689 C C . MET A 1 88 ? 9.930 3.388 -2.726 1.00 90.81 88 MET A C 1
ATOM 691 O O . MET A 1 88 ? 10.832 3.878 -3.405 1.00 90.81 88 MET A O 1
ATOM 695 N N . LEU A 1 89 ? 9.078 2.484 -3.217 1.00 89.56 89 LEU A N 1
ATOM 696 C CA . LEU A 1 89 ? 9.107 2.023 -4.608 1.00 89.56 89 LEU A CA 1
ATOM 697 C C . LEU A 1 89 ? 8.712 3.132 -5.584 1.00 89.56 89 LEU A C 1
ATOM 699 O O . LEU A 1 89 ? 9.409 3.331 -6.576 1.00 89.56 89 LEU A O 1
ATOM 703 N N . VAL A 1 90 ? 7.658 3.897 -5.279 1.00 90.31 90 VAL A N 1
ATOM 704 C CA . VAL A 1 90 ? 7.263 5.068 -6.080 1.00 90.31 90 VAL A CA 1
ATOM 705 C C . VAL A 1 90 ? 8.398 6.091 -6.119 1.00 90.31 90 VAL A C 1
ATOM 707 O O . VAL A 1 90 ? 8.815 6.501 -7.199 1.00 90.31 90 VAL A O 1
ATOM 710 N N . TYR A 1 91 ? 8.958 6.452 -4.963 1.00 88.56 91 TYR A N 1
ATOM 711 C CA . TYR A 1 91 ? 10.082 7.383 -4.878 1.00 88.56 91 TYR A CA 1
ATOM 712 C C . TYR A 1 91 ? 11.280 6.890 -5.693 1.00 88.56 91 TYR A C 1
ATOM 714 O O . TYR A 1 91 ? 11.815 7.627 -6.516 1.00 88.56 91 TYR A O 1
ATOM 722 N N . SER A 1 92 ? 11.655 5.621 -5.527 1.00 86.19 92 SER A N 1
ATOM 723 C CA . SER A 1 92 ? 12.771 5.019 -6.259 1.00 86.19 92 SER A CA 1
ATOM 724 C C . SER A 1 92 ? 12.517 4.986 -7.765 1.00 86.19 92 SER A C 1
ATOM 726 O O . SER A 1 92 ? 13.452 5.183 -8.528 1.00 86.19 92 SER A O 1
ATOM 728 N N . SER A 1 93 ? 11.273 4.778 -8.209 1.00 86.38 93 SER A N 1
ATOM 729 C CA . SER A 1 93 ? 10.932 4.807 -9.636 1.00 86.38 93 SER A CA 1
ATOM 730 C C . SER A 1 93 ? 11.0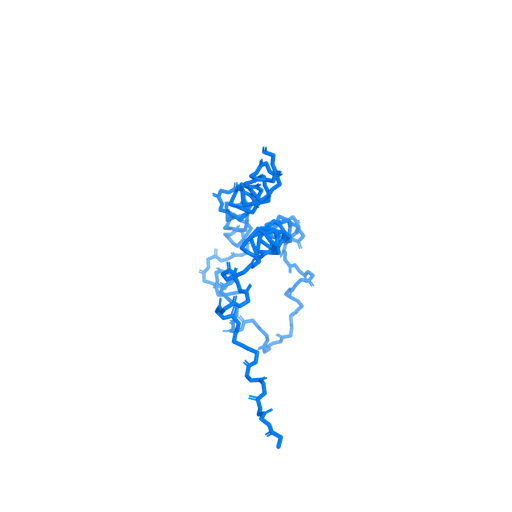17 6.208 -10.247 1.00 86.38 93 SER A C 1
ATOM 732 O O . SER A 1 93 ? 11.441 6.325 -11.387 1.00 86.38 93 SER A O 1
ATOM 734 N N . LEU A 1 94 ? 10.678 7.259 -9.489 1.00 84.19 94 LEU A N 1
ATOM 735 C CA . LEU A 1 94 ? 10.660 8.646 -9.973 1.00 84.19 94 LEU A CA 1
ATOM 736 C C . LEU A 1 94 ? 12.024 9.338 -9.866 1.00 84.19 94 LEU A C 1
ATOM 738 O O . LEU A 1 94 ? 12.384 10.140 -10.717 1.00 84.19 94 LEU A O 1
ATOM 742 N N . VAL A 1 95 ? 12.795 9.051 -8.814 1.00 82.12 95 VAL A N 1
ATOM 743 C CA . VAL A 1 95 ? 14.108 9.683 -8.601 1.00 82.12 95 VAL A CA 1
ATOM 744 C C . VAL A 1 95 ? 15.187 9.043 -9.465 1.00 82.12 95 VAL A C 1
ATOM 746 O O . VAL A 1 95 ? 16.099 9.732 -9.896 1.00 82.12 95 VAL A O 1
ATOM 749 N N . LYS A 1 96 ? 15.069 7.748 -9.773 1.00 63.19 96 LYS A N 1
ATOM 750 C CA . LYS A 1 96 ? 16.007 7.038 -10.655 1.00 63.19 96 LYS A CA 1
ATOM 751 C C . LYS A 1 96 ? 15.838 7.406 -12.139 1.00 63.19 96 LYS A C 1
ATOM 753 O O . LYS A 1 96 ? 16.591 6.909 -12.969 1.00 63.19 96 LYS A O 1
ATOM 758 N N . GLU A 1 97 ? 14.849 8.238 -12.475 1.00 54.06 97 GLU A N 1
ATOM 759 C CA . GLU A 1 97 ? 14.698 8.856 -13.801 1.00 54.06 97 GLU A CA 1
ATOM 760 C C . GLU A 1 97 ? 15.539 10.141 -13.974 1.00 54.06 97 GLU A C 1
ATOM 762 O O . GLU A 1 97 ? 15.617 10.654 -15.091 1.00 54.06 97 GLU A O 1
ATOM 767 N N . HIS A 1 98 ? 16.203 10.629 -12.914 1.00 46.22 98 HIS A N 1
ATOM 768 C CA . HIS A 1 98 ? 17.166 11.740 -12.941 1.00 46.22 98 HIS A CA 1
ATOM 769 C C . HIS A 1 98 ? 18.604 11.262 -12.712 1.00 46.22 98 HIS A C 1
ATOM 771 O O . HIS A 1 98 ? 19.509 11.885 -13.313 1.00 46.22 98 HIS A O 1
#

pLDDT: mean 75.62, std 14.05, range [45.62, 91.81]

Foldseek 3Di:
DPPPPPPVVVVCVVPVLVVLLVVLVVLQVLLVVLQVCLVVLVCVVCVPPVPPLPPDPLSVCCVVVNSNRSSVCSNCCSPPPRNVSSVVSNCCSVVVVD